Protein AF-I0I9H9-F1 (afdb_monomer_lite)

Radius of gyration: 14.11 Å; chains: 1; bounding box: 30×22×40 Å

Organism: Caldilinea aerophila (strain DSM 14535 / JCM 11387 / NBRC 104270 / STL-6-O1) (NCBI:txid926550)

pLDDT: mean 91.15, std 8.76, range [44.66, 97.75]

Secondary structure (DSSP, 8-state):
-HHHHHHHHHHHHHHHHHHHHHHHHHHHTT-PPP----SS-HHHHHHHHHHHHHHT-S-HHHHIIIIIHHHSTTT-TT---HHHHHHHSS--

Structure (mmCIF, N/CA/C/O backbone):
data_AF-I0I9H9-F1
#
_entry.id   AF-I0I9H9-F1
#
loop_
_atom_site.group_PDB
_atom_site.id
_atom_site.type_symbol
_atom_site.label_atom_id
_atom_site.label_alt_id
_atom_site.label_comp_id
_atom_site.label_asym_id
_atom_site.label_entity_id
_atom_site.label_seq_id
_atom_site.pdbx_PDB_ins_code
_atom_site.Cartn_x
_atom_site.Cartn_y
_atom_site.Cartn_z
_atom_site.occupancy
_atom_site.B_iso_or_equiv
_atom_site.auth_seq_id
_atom_site.auth_comp_id
_atom_site.auth_asym_id
_atom_site.auth_atom_id
_atom_site.pdbx_PDB_model_num
ATOM 1 N N . MET A 1 1 ? -2.463 -6.633 -15.732 1.00 56.16 1 MET A N 1
ATOM 2 C CA . MET A 1 1 ? -3.535 -5.825 -15.113 1.00 56.16 1 MET A CA 1
ATOM 3 C C . MET A 1 1 ? -4.551 -6.726 -14.421 1.00 56.16 1 MET A C 1
ATOM 5 O O . MET A 1 1 ? -4.813 -6.504 -13.248 1.00 56.16 1 MET A O 1
ATOM 9 N N . ASP A 1 2 ? -5.001 -7.805 -15.072 1.00 67.38 2 ASP A N 1
ATOM 10 C CA . ASP A 1 2 ? -6.006 -8.727 -14.508 1.00 67.38 2 ASP A CA 1
ATOM 11 C C . ASP A 1 2 ? -5.594 -9.405 -13.189 1.00 67.38 2 ASP A C 1
ATOM 13 O O . ASP A 1 2 ? -6.431 -9.598 -12.312 1.00 67.38 2 ASP A O 1
ATOM 17 N N . SER A 1 3 ? -4.303 -9.712 -13.004 1.00 87.31 3 SER A N 1
ATOM 18 C CA . SER A 1 3 ? -3.811 -10.338 -11.763 1.00 87.31 3 SER A CA 1
ATOM 19 C C . SER A 1 3 ? -3.849 -9.393 -10.557 1.00 87.31 3 SER A C 1
ATOM 21 O O . SER A 1 3 ? -4.291 -9.792 -9.484 1.00 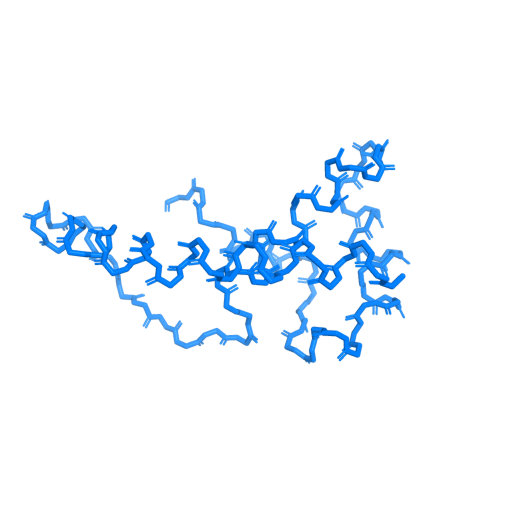87.31 3 SER A O 1
ATOM 23 N N . LEU A 1 4 ? -3.426 -8.134 -10.731 1.00 92.06 4 LEU A N 1
ATOM 24 C CA . LEU A 1 4 ? -3.388 -7.146 -9.647 1.00 92.06 4 LEU A CA 1
ATOM 25 C C . LEU A 1 4 ? -4.800 -6.738 -9.221 1.00 92.06 4 LEU A C 1
ATOM 27 O O . LEU A 1 4 ? -5.080 -6.656 -8.031 1.00 92.06 4 LEU A O 1
ATOM 31 N N . LEU A 1 5 ? -5.695 -6.516 -10.190 1.00 93.75 5 LEU A N 1
ATOM 32 C CA . LEU A 1 5 ? -7.088 -6.176 -9.907 1.00 93.75 5 LEU A CA 1
ATOM 33 C C . LEU A 1 5 ? -7.779 -7.304 -9.136 1.00 93.75 5 LEU A C 1
ATOM 35 O O . LEU A 1 5 ? -8.444 -7.047 -8.138 1.00 93.75 5 LEU A O 1
ATOM 39 N N . LYS A 1 6 ? -7.583 -8.556 -9.568 1.00 94.88 6 LYS A N 1
ATOM 40 C CA . LYS A 1 6 ? -8.144 -9.720 -8.880 1.00 94.88 6 LYS A CA 1
ATOM 41 C C . LYS A 1 6 ? -7.602 -9.852 -7.457 1.00 94.88 6 LYS A C 1
ATOM 43 O O . LYS A 1 6 ? -8.390 -9.997 -6.530 1.00 94.88 6 LYS A O 1
ATOM 48 N N . LEU A 1 7 ? -6.283 -9.717 -7.288 1.00 95.75 7 LEU A N 1
ATOM 49 C CA . LEU A 1 7 ? -5.652 -9.688 -5.970 1.00 95.75 7 LEU A CA 1
ATOM 50 C C . LEU A 1 7 ? -6.258 -8.587 -5.091 1.00 95.75 7 LEU A C 1
ATOM 52 O O . LEU A 1 7 ? -6.596 -8.847 -3.941 1.00 95.75 7 LEU A O 1
ATOM 56 N N . PHE A 1 8 ? -6.427 -7.376 -5.627 1.00 96.38 8 PHE A N 1
ATOM 57 C CA . PHE A 1 8 ? -7.025 -6.271 -4.888 1.00 96.38 8 PHE A CA 1
ATOM 58 C C . PHE A 1 8 ? -8.462 -6.582 -4.460 1.00 96.38 8 PHE A C 1
ATOM 60 O O . PHE A 1 8 ? -8.797 -6.347 -3.305 1.00 96.38 8 PHE A O 1
ATOM 67 N N . CYS A 1 9 ? -9.297 -7.140 -5.344 1.00 96.12 9 CYS A N 1
ATOM 68 C CA . CYS A 1 9 ? -10.661 -7.543 -4.995 1.00 96.12 9 CYS A CA 1
ATOM 69 C C . CYS A 1 9 ? -10.678 -8.550 -3.838 1.00 96.12 9 CYS A C 1
ATOM 71 O O . CYS A 1 9 ? -11.377 -8.324 -2.850 1.00 96.12 9 CYS A O 1
ATOM 73 N N . ASP A 1 10 ? -9.862 -9.604 -3.920 1.00 96.75 10 ASP A N 1
ATOM 74 C CA . ASP A 1 10 ? -9.779 -10.634 -2.879 1.00 96.75 10 ASP A CA 1
ATOM 75 C C . ASP A 1 10 ? -9.310 -10.037 -1.533 1.00 96.75 10 ASP A C 1
ATOM 77 O O . ASP A 1 10 ? -9.863 -10.332 -0.469 1.00 96.75 10 ASP A O 1
ATOM 81 N N . VAL A 1 11 ? -8.306 -9.154 -1.570 1.00 97.06 11 VAL A N 1
ATOM 82 C CA . VAL A 1 11 ? -7.758 -8.475 -0.384 1.00 97.06 11 VAL A CA 1
ATOM 83 C C . VAL A 1 11 ? -8.752 -7.477 0.209 1.00 97.06 11 VAL A C 1
ATOM 85 O O . VAL A 1 11 ? -8.864 -7.372 1.433 1.00 97.06 11 VAL A O 1
ATOM 88 N N . ASP A 1 12 ? -9.466 -6.727 -0.625 1.00 97.19 12 ASP A N 1
ATOM 89 C CA . ASP A 1 12 ? -10.444 -5.739 -0.182 1.00 97.19 12 ASP A CA 1
ATOM 90 C C . ASP A 1 12 ? -11.655 -6.411 0.473 1.00 97.19 12 ASP A C 1
ATOM 92 O O . ASP A 1 12 ? -12.070 -6.003 1.560 1.00 97.19 12 ASP A O 1
ATOM 96 N N . ASP A 1 13 ? -12.159 -7.502 -0.107 1.00 97.75 13 ASP A N 1
ATOM 97 C CA . ASP A 1 13 ? -13.236 -8.296 0.488 1.00 97.75 13 ASP A CA 1
ATOM 98 C C . ASP A 1 13 ? -12.809 -8.941 1.812 1.00 97.75 13 ASP A C 1
ATOM 100 O O . ASP A 1 13 ? -13.555 -8.884 2.797 1.00 97.75 13 ASP A O 1
ATOM 104 N N . PHE A 1 14 ? -11.572 -9.442 1.900 1.00 96.62 14 PHE A N 1
ATOM 105 C CA . PHE A 1 14 ? -10.995 -9.870 3.174 1.00 96.62 14 PHE A CA 1
ATOM 106 C C . PHE A 1 14 ? -10.957 -8.722 4.198 1.00 96.62 14 PHE A C 1
ATOM 108 O O . PHE A 1 14 ? -11.397 -8.891 5.338 1.00 96.62 14 PHE A O 1
ATOM 115 N N . CYS A 1 15 ? -10.471 -7.540 3.808 1.00 95.56 15 CYS A N 1
ATOM 116 C CA . CYS A 1 15 ? -10.353 -6.385 4.700 1.00 95.56 15 CYS A CA 1
ATOM 117 C C . CYS A 1 15 ? -11.714 -5.901 5.215 1.00 95.56 15 CYS A C 1
ATOM 119 O O . CYS A 1 15 ? -11.821 -5.562 6.397 1.00 95.56 15 CYS A O 1
ATOM 121 N N . LYS A 1 16 ? -12.757 -5.904 4.376 1.00 96.25 16 LYS A N 1
ATOM 122 C CA . LYS A 1 16 ? -14.131 -5.546 4.774 1.00 96.25 16 LYS A CA 1
ATOM 123 C C . LYS A 1 16 ? -14.651 -6.422 5.914 1.00 96.25 16 LYS A C 1
ATOM 125 O O . LYS A 1 16 ? -15.341 -5.916 6.796 1.00 96.25 16 LYS A O 1
ATOM 130 N N . VAL A 1 17 ? -14.307 -7.710 5.917 1.00 97.12 17 VAL A N 1
ATOM 131 C CA . VAL A 1 17 ? -14.723 -8.656 6.965 1.00 97.12 17 VAL A CA 1
ATOM 132 C C . VAL A 1 17 ? -13.792 -8.595 8.179 1.00 97.12 17 VAL A C 1
ATOM 134 O O . VAL A 1 17 ? -14.250 -8.570 9.322 1.00 97.12 17 VAL A O 1
ATOM 137 N N . PHE A 1 18 ? -12.478 -8.551 7.955 1.00 95.31 18 PHE A N 1
ATOM 138 C CA . PHE A 1 18 ? -11.480 -8.671 9.016 1.00 95.31 18 PHE A CA 1
ATOM 139 C C . PHE A 1 18 ? -11.292 -7.384 9.830 1.00 95.31 18 PHE A C 1
ATOM 141 O O . PHE A 1 18 ? -11.215 -7.442 11.061 1.00 95.31 18 PHE A O 1
ATOM 148 N N . LEU A 1 19 ? -11.222 -6.215 9.179 1.00 93.62 19 LEU A N 1
ATOM 149 C CA . LEU A 1 19 ? -10.879 -4.955 9.851 1.00 93.62 19 LEU A CA 1
ATOM 150 C C . LEU A 1 19 ? -11.862 -4.561 10.962 1.00 93.62 19 LEU A C 1
ATOM 152 O O . LEU A 1 19 ? -11.374 -4.178 12.026 1.00 93.62 19 LEU A O 1
ATOM 156 N N . PRO A 1 20 ? -13.198 -4.669 10.798 1.00 93.94 20 PRO A N 1
ATOM 157 C CA . PRO A 1 20 ? -14.132 -4.339 11.875 1.00 93.94 20 PRO A CA 1
ATOM 158 C C . PRO A 1 20 ? -13.934 -5.225 13.110 1.00 93.94 20 PRO A C 1
ATOM 160 O O . PRO A 1 20 ? -13.920 -4.731 14.239 1.00 93.94 20 PRO A O 1
ATOM 163 N N . VAL A 1 21 ? -13.715 -6.529 12.901 1.00 95.25 21 VAL A N 1
ATOM 164 C CA . VAL A 1 21 ? -13.469 -7.495 13.982 1.00 95.25 21 VAL A CA 1
ATOM 165 C C . VAL A 1 21 ? -12.152 -7.183 14.688 1.00 95.25 21 VAL A C 1
ATOM 167 O O . VAL A 1 21 ? -12.091 -7.160 15.918 1.00 95.25 21 VAL A O 1
ATOM 170 N N . TRP A 1 22 ? -11.097 -6.906 13.922 1.00 91.81 22 TRP A N 1
ATOM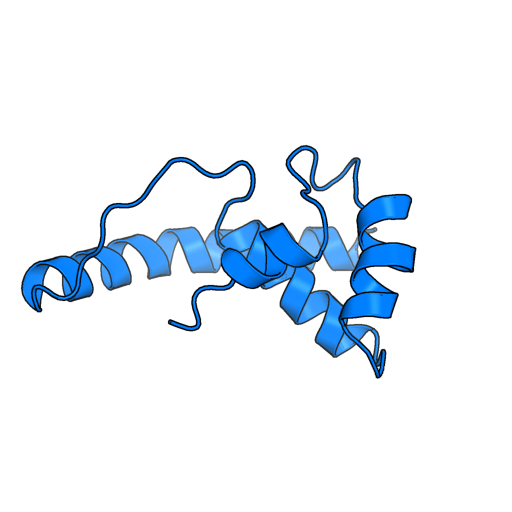 171 C CA . TRP A 1 22 ? -9.791 -6.543 14.462 1.00 91.81 22 TRP A CA 1
ATOM 172 C C . TRP A 1 22 ? -9.840 -5.243 15.271 1.00 91.81 22 TRP A C 1
ATOM 174 O O . TRP A 1 22 ? -9.342 -5.190 16.394 1.00 91.81 22 TRP A O 1
ATOM 184 N N . GLN A 1 23 ? -10.500 -4.210 14.747 1.00 91.19 23 GLN A N 1
ATOM 185 C CA . GLN A 1 23 ? -10.682 -2.937 15.444 1.00 91.19 23 GLN A CA 1
ATOM 186 C C . GLN A 1 23 ? -11.475 -3.106 16.741 1.00 91.19 23 GLN A C 1
ATOM 188 O O . GLN A 1 23 ? -11.086 -2.544 17.762 1.00 91.19 23 GLN A O 1
ATOM 193 N N . ASN A 1 24 ? -12.539 -3.915 16.736 1.00 92.75 24 ASN A N 1
ATOM 194 C CA . ASN A 1 24 ? -13.300 -4.210 17.947 1.00 92.75 24 ASN A CA 1
ATOM 195 C C . ASN A 1 24 ? -12.425 -4.888 19.014 1.00 92.75 24 ASN A C 1
ATOM 197 O O . ASN A 1 24 ? -12.413 -4.449 20.160 1.00 92.75 24 ASN A O 1
ATOM 201 N N . ARG A 1 25 ? -11.602 -5.871 18.625 1.00 92.88 25 ARG A N 1
ATOM 202 C CA . ARG A 1 25 ? -10.646 -6.511 19.545 1.00 92.88 25 ARG A CA 1
ATOM 203 C C . ARG A 1 25 ? -9.641 -5.517 20.129 1.00 92.88 25 ARG A C 1
ATOM 205 O O . ARG A 1 25 ? -9.371 -5.577 21.325 1.00 92.88 25 ARG A O 1
ATOM 212 N N . LEU A 1 26 ? -9.109 -4.603 19.313 1.00 90.44 26 LEU A N 1
ATOM 213 C CA . LEU A 1 26 ? -8.182 -3.557 19.769 1.00 90.44 26 LEU A CA 1
ATOM 214 C C . LEU A 1 26 ? -8.843 -2.551 20.720 1.00 90.44 26 LEU A C 1
ATOM 216 O O . LEU A 1 26 ? -8.192 -2.070 21.647 1.00 90.44 26 LEU A O 1
ATOM 220 N N . LEU A 1 27 ? -10.121 -2.229 20.500 1.00 90.25 27 LEU A N 1
ATOM 221 C CA . LEU A 1 27 ? -10.906 -1.403 21.419 1.00 90.25 27 LEU A CA 1
ATOM 222 C C . LEU A 1 27 ? -11.061 -2.099 22.770 1.00 90.25 27 LEU A C 1
ATOM 224 O O . LEU A 1 27 ? -10.788 -1.492 23.801 1.00 90.25 27 LEU A O 1
ATOM 228 N N . THR A 1 28 ? -11.450 -3.375 22.765 1.00 92.00 28 THR A N 1
ATOM 229 C CA . THR A 1 28 ? -11.656 -4.153 23.993 1.00 92.00 28 THR A CA 1
ATOM 230 C C . THR A 1 28 ? -10.364 -4.363 24.779 1.00 92.00 28 THR A C 1
ATOM 232 O O . THR A 1 28 ? -10.389 -4.322 26.005 1.00 92.00 28 THR A O 1
ATOM 235 N N . SER A 1 29 ? -9.227 -4.561 24.107 1.00 91.94 29 SER A N 1
ATOM 236 C CA . SER A 1 29 ? -7.932 -4.740 24.778 1.00 91.94 29 SER A CA 1
ATOM 237 C C . SER A 1 29 ? -7.294 -3.433 25.262 1.00 91.94 29 SER A C 1
ATOM 239 O O . SER A 1 29 ? -6.268 -3.476 25.938 1.00 91.94 29 SER A O 1
ATOM 241 N N . GLY A 1 30 ? -7.850 -2.273 24.894 1.00 89.00 30 GLY A N 1
ATOM 242 C CA . GLY A 1 30 ? -7.253 -0.963 25.169 1.00 89.00 30 GLY A CA 1
ATOM 243 C C . GLY A 1 30 ? -6.007 -0.649 24.330 1.00 89.00 30 GLY A C 1
ATOM 244 O O . GLY A 1 30 ? -5.392 0.397 24.523 1.00 89.00 30 GLY A O 1
ATOM 245 N N . ALA A 1 31 ? -5.637 -1.513 23.379 1.00 88.56 31 ALA A N 1
ATOM 246 C CA . ALA A 1 31 ? -4.487 -1.314 22.497 1.00 88.56 31 ALA A CA 1
ATOM 247 C C . ALA A 1 31 ? -4.798 -0.411 21.287 1.00 88.56 31 ALA A C 1
ATOM 249 O O . ALA A 1 31 ? -3.923 -0.159 20.454 1.00 88.56 31 ALA A O 1
ATOM 250 N N . MET A 1 32 ? -6.040 0.066 21.145 1.00 84.06 32 MET A N 1
ATOM 251 C CA . MET A 1 32 ? -6.417 0.905 20.014 1.00 84.06 32 MET A CA 1
ATOM 252 C C . MET A 1 32 ? -5.703 2.260 20.040 1.00 84.06 32 MET A C 1
ATOM 254 O O . MET A 1 32 ? -5.857 3.071 20.950 1.00 84.06 32 MET A O 1
ATOM 258 N N . GLN A 1 33 ? -4.987 2.543 18.955 1.00 82.31 33 GLN A N 1
ATOM 259 C CA . GLN A 1 33 ? -4.406 3.852 18.686 1.00 82.31 33 GLN A CA 1
ATOM 260 C C . GLN A 1 33 ? -5.306 4.684 17.767 1.00 82.31 33 GLN A C 1
ATOM 262 O O . GLN A 1 33 ? -6.087 4.156 16.965 1.00 82.31 33 GLN A O 1
ATOM 267 N N . ARG A 1 34 ? -5.153 6.012 17.841 1.00 82.62 34 ARG A N 1
ATOM 268 C CA . ARG A 1 34 ? -5.875 6.965 16.988 1.00 82.62 34 ARG A CA 1
ATOM 269 C C . ARG A 1 34 ? -5.623 6.674 15.506 1.00 82.62 34 ARG A C 1
ATOM 271 O O . ARG A 1 34 ? -4.520 6.877 15.002 1.00 82.62 34 ARG A O 1
ATOM 278 N N . GLN A 1 35 ? -6.685 6.321 14.787 1.00 80.75 35 GLN A N 1
ATOM 279 C CA . GLN A 1 35 ? -6.651 6.145 13.337 1.00 80.75 35 GLN A CA 1
ATOM 280 C C . GLN A 1 35 ? -6.790 7.508 12.646 1.00 80.75 35 GLN A C 1
ATOM 282 O O . GLN A 1 35 ? -7.843 8.144 12.691 1.00 80.75 35 GLN A O 1
ATOM 287 N N . ARG A 1 36 ? -5.707 8.004 12.037 1.00 82.31 36 ARG A N 1
ATOM 288 C CA . ARG A 1 36 ? -5.759 9.195 11.171 1.00 82.31 36 ARG A CA 1
ATOM 289 C C . ARG A 1 36 ? -6.144 8.777 9.758 1.00 82.31 36 ARG A C 1
ATOM 291 O O . ARG A 1 36 ? -5.671 7.748 9.285 1.00 82.31 36 ARG A O 1
ATOM 298 N N . LYS A 1 37 ? -6.935 9.605 9.069 1.00 83.81 37 LYS A N 1
ATOM 299 C CA . LYS A 1 37 ? -7.232 9.405 7.646 1.00 83.81 37 LYS A CA 1
ATOM 300 C C . LYS A 1 37 ? -5.916 9.422 6.859 1.00 83.81 37 LYS A C 1
ATOM 302 O O . LYS A 1 37 ? -5.168 10.397 6.929 1.00 83.81 37 LYS A O 1
ATOM 307 N N . ARG A 1 38 ? -5.627 8.324 6.166 1.00 88.69 38 ARG A N 1
ATOM 308 C CA . ARG A 1 38 ? -4.472 8.161 5.273 1.00 88.69 38 ARG A CA 1
ATOM 309 C C . ARG A 1 38 ? -4.950 8.252 3.826 1.00 88.69 38 ARG A C 1
ATOM 311 O O . ARG A 1 38 ? -6.145 8.119 3.568 1.00 88.69 38 ARG A O 1
ATOM 318 N N . SER A 1 39 ? -4.028 8.512 2.903 1.00 92.19 39 SER A N 1
ATOM 319 C CA . SER A 1 39 ? -4.333 8.507 1.466 1.00 92.19 39 SER A CA 1
ATOM 320 C C . SER A 1 39 ? -4.401 7.096 0.882 1.00 92.19 39 SER A C 1
ATOM 322 O O . SER A 1 39 ? -4.977 6.936 -0.183 1.00 92.19 39 SER A O 1
ATOM 324 N N . LEU A 1 40 ? -3.843 6.106 1.588 1.00 94.00 40 LEU A N 1
ATOM 325 C CA . LEU A 1 40 ? -3.968 4.685 1.282 1.00 94.00 40 LEU A CA 1
ATOM 326 C C . LEU A 1 40 ? -4.729 3.976 2.404 1.00 94.00 40 LEU A C 1
ATOM 328 O O . LEU A 1 40 ? -4.468 4.192 3.594 1.00 94.00 40 LEU A O 1
ATOM 332 N N . SER A 1 41 ? -5.657 3.125 2.003 1.00 93.31 41 SER A N 1
ATOM 333 C CA . SER A 1 41 ? -6.367 2.161 2.830 1.00 93.31 41 SER A CA 1
ATOM 334 C C . SER A 1 41 ? -5.477 0.966 3.193 1.00 93.31 41 SER A C 1
ATOM 336 O O . SER A 1 41 ? -4.383 0.774 2.657 1.00 93.31 41 SER A O 1
ATOM 338 N N . VAL A 1 42 ? -5.945 0.145 4.137 1.00 93.06 42 VAL A N 1
ATOM 339 C CA . VAL A 1 42 ? -5.218 -1.067 4.543 1.00 93.06 42 VAL A CA 1
ATOM 340 C C . VAL A 1 42 ? -5.191 -2.103 3.415 1.00 93.06 42 VAL A C 1
ATOM 342 O O . VAL A 1 42 ? -4.150 -2.726 3.222 1.00 93.06 42 VAL A O 1
ATOM 345 N N . SER A 1 43 ? -6.277 -2.249 2.645 1.00 95.50 43 SER A N 1
ATOM 346 C CA . SER A 1 43 ? -6.338 -3.181 1.511 1.00 95.50 43 SER A CA 1
ATOM 347 C C . SER A 1 43 ? -5.350 -2.801 0.407 1.00 95.50 43 SER A C 1
ATOM 349 O O . SER A 1 43 ? -4.638 -3.670 -0.094 1.00 95.50 43 SER A O 1
ATOM 351 N N . GLU A 1 44 ? -5.204 -1.511 0.090 1.00 95.50 44 GLU A N 1
ATOM 352 C CA . GLU A 1 44 ? -4.194 -1.035 -0.871 1.00 95.50 44 GLU A CA 1
ATOM 353 C C . GLU A 1 44 ? -2.762 -1.331 -0.398 1.00 95.50 44 GLU A C 1
ATOM 355 O O . GLU A 1 44 ? -1.945 -1.843 -1.164 1.00 95.50 44 GLU A O 1
ATOM 360 N N . ILE A 1 45 ? -2.454 -1.065 0.879 1.00 95.12 45 ILE A N 1
ATOM 361 C CA . ILE A 1 45 ? -1.130 -1.361 1.454 1.00 95.12 45 ILE A CA 1
ATOM 362 C C . ILE A 1 45 ? -0.846 -2.867 1.402 1.00 95.12 45 ILE A C 1
ATOM 364 O O . ILE A 1 45 ? 0.236 -3.265 0.972 1.00 95.12 45 ILE A O 1
ATOM 368 N N . MET A 1 46 ? -1.804 -3.704 1.813 1.00 95.56 46 MET A N 1
ATOM 369 C CA . MET A 1 46 ? -1.664 -5.163 1.767 1.00 95.56 46 MET A CA 1
ATOM 370 C C . MET A 1 46 ? -1.458 -5.667 0.339 1.00 95.56 46 MET A C 1
ATOM 372 O O . MET A 1 46 ? -0.575 -6.488 0.113 1.00 95.56 46 MET A O 1
ATOM 376 N N . THR A 1 47 ? -2.212 -5.137 -0.624 1.00 96.56 47 THR A N 1
ATOM 377 C CA . THR A 1 47 ? -2.099 -5.518 -2.037 1.00 96.56 47 THR A CA 1
ATOM 378 C C . THR A 1 47 ? -0.697 -5.245 -2.571 1.00 96.56 47 THR A C 1
ATOM 380 O O . THR A 1 47 ? -0.082 -6.142 -3.136 1.00 96.56 47 THR A O 1
ATOM 383 N N . ILE A 1 48 ? -0.140 -4.053 -2.322 1.00 96.00 48 ILE A N 1
ATOM 384 C CA . ILE A 1 48 ? 1.222 -3.696 -2.758 1.00 96.00 48 ILE A CA 1
ATOM 385 C C . ILE A 1 48 ? 2.279 -4.623 -2.138 1.00 96.00 48 ILE A C 1
ATOM 387 O O . ILE A 1 48 ? 3.252 -4.977 -2.805 1.00 96.00 48 ILE A O 1
ATOM 391 N N . LEU A 1 49 ? 2.105 -5.004 -0.868 1.00 95.56 49 LEU A N 1
ATOM 392 C CA . LEU A 1 49 ? 3.014 -5.917 -0.170 1.00 95.56 49 LEU A CA 1
ATOM 393 C C . LEU A 1 49 ? 2.926 -7.348 -0.709 1.00 95.56 49 LEU A C 1
ATOM 395 O O . LEU A 1 49 ? 3.953 -7.998 -0.882 1.00 95.56 49 LEU A O 1
ATOM 399 N N . ILE A 1 50 ? 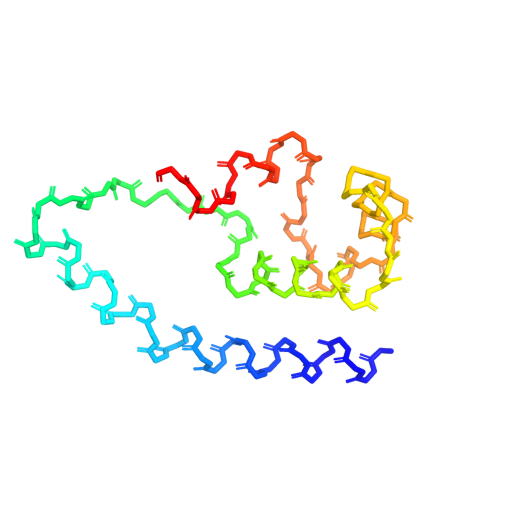1.721 -7.843 -0.986 1.00 95.12 50 ILE A N 1
ATOM 400 C CA . ILE A 1 50 ? 1.531 -9.184 -1.547 1.00 95.12 50 ILE A CA 1
ATOM 401 C C . ILE A 1 50 ? 2.067 -9.238 -2.981 1.00 95.12 50 ILE A C 1
ATOM 403 O O . ILE A 1 50 ? 2.784 -10.178 -3.317 1.00 95.12 50 ILE A O 1
ATOM 407 N N . ASP A 1 51 ? 1.790 -8.218 -3.793 1.00 95.25 51 ASP A N 1
ATOM 408 C CA . ASP A 1 51 ? 2.300 -8.117 -5.163 1.00 95.25 51 ASP A CA 1
ATOM 409 C C . ASP A 1 51 ? 3.837 -8.082 -5.188 1.00 95.25 51 ASP A C 1
ATOM 411 O O . ASP A 1 51 ? 4.453 -8.805 -5.962 1.00 95.25 51 ASP A O 1
ATOM 415 N N . PHE A 1 52 ? 4.477 -7.377 -4.244 1.00 95.06 52 PHE A N 1
ATOM 416 C CA . PHE A 1 52 ? 5.934 -7.440 -4.063 1.00 95.06 52 PHE A CA 1
ATOM 417 C C . PHE A 1 52 ? 6.440 -8.864 -3.795 1.00 95.06 52 PHE A C 1
ATOM 419 O O . PHE A 1 52 ? 7.438 -9.299 -4.366 1.00 95.06 52 PHE A O 1
ATOM 426 N N . HIS A 1 53 ? 5.767 -9.606 -2.913 1.00 92.12 53 HIS A N 1
ATOM 427 C CA . HIS A 1 53 ? 6.156 -10.986 -2.631 1.00 92.12 53 HIS A CA 1
ATOM 428 C C . HIS A 1 53 ? 5.999 -11.894 -3.859 1.00 92.12 53 HIS A C 1
ATOM 430 O O . HIS A 1 53 ? 6.787 -12.826 -4.023 1.00 92.12 53 HIS A O 1
ATOM 436 N N . GLN A 1 54 ? 5.024 -11.610 -4.726 1.00 91.69 54 GLN A N 1
ATOM 437 C CA . GLN A 1 54 ? 4.802 -12.328 -5.983 1.00 91.69 54 GLN A CA 1
ATOM 438 C C . GLN A 1 54 ? 5.753 -11.886 -7.106 1.00 91.69 54 GLN A C 1
ATOM 440 O O . GLN A 1 54 ? 6.067 -12.693 -7.977 1.00 91.69 54 GLN A O 1
ATOM 445 N N . SER A 1 55 ? 6.252 -10.645 -7.088 1.00 88.38 55 SER A N 1
ATOM 446 C CA . SER A 1 55 ? 7.170 -10.130 -8.115 1.00 88.38 55 SER A CA 1
ATOM 447 C C . SER A 1 55 ? 8.562 -10.767 -8.055 1.00 88.38 55 SER A C 1
ATOM 449 O O . SER A 1 55 ? 9.340 -10.637 -8.999 1.00 88.38 55 SER A O 1
ATOM 451 N N . HIS A 1 56 ? 8.880 -11.471 -6.960 1.00 86.69 56 HIS A N 1
ATOM 452 C CA . HIS A 1 56 ? 10.198 -12.045 -6.674 1.00 86.69 56 HIS A CA 1
ATOM 453 C C . HIS A 1 56 ? 11.335 -11.006 -6.619 1.00 86.69 56 HIS A C 1
ATOM 455 O O . HIS A 1 56 ? 12.518 -11.359 -6.700 1.00 86.69 56 HIS A O 1
ATOM 461 N N . ASP A 1 57 ? 11.005 -9.725 -6.435 1.00 87.50 57 ASP A N 1
ATOM 462 C CA . ASP A 1 57 ? 12.003 -8.682 -6.240 1.00 87.50 57 ASP A CA 1
ATOM 463 C C . ASP A 1 57 ? 12.722 -8.843 -4.899 1.00 87.50 57 ASP A C 1
ATOM 465 O O . ASP A 1 57 ? 12.130 -9.077 -3.847 1.00 87.50 57 ASP A O 1
ATOM 469 N N . ARG A 1 58 ? 14.043 -8.648 -4.908 1.00 90.69 58 ARG A N 1
ATOM 470 C CA . ARG A 1 58 ? 14.862 -8.814 -3.693 1.00 90.69 58 ARG A CA 1
ATOM 471 C C . ARG A 1 58 ? 14.740 -7.644 -2.722 1.00 90.69 58 ARG A C 1
ATOM 473 O O . ARG A 1 58 ? 14.971 -7.798 -1.526 1.00 90.69 58 ARG A O 1
ATOM 480 N N . HIS A 1 59 ? 14.444 -6.453 -3.239 1.00 94.56 59 HIS A N 1
ATOM 481 C CA . HIS A 1 59 ? 14.503 -5.212 -2.476 1.00 94.56 59 HIS A CA 1
ATOM 482 C C . HIS A 1 59 ? 13.208 -4.423 -2.620 1.00 94.56 59 HIS A C 1
ATOM 484 O O . HIS A 1 59 ? 12.960 -3.805 -3.654 1.00 94.56 59 HIS A O 1
ATOM 490 N N . PHE A 1 60 ? 12.440 -4.355 -1.530 1.00 95.12 60 PHE A N 1
ATOM 491 C CA . PHE A 1 60 ? 11.160 -3.646 -1.507 1.00 95.12 60 PHE A CA 1
ATOM 492 C C . PHE A 1 60 ? 11.285 -2.177 -1.925 1.00 95.12 60 PHE A C 1
ATOM 494 O O . PHE A 1 60 ? 10.442 -1.655 -2.645 1.00 95.12 60 PHE A O 1
ATOM 501 N N . LYS A 1 61 ? 12.375 -1.505 -1.531 1.00 95.50 61 LYS A N 1
ATOM 502 C CA . LYS A 1 61 ? 12.622 -0.107 -1.908 1.00 95.50 61 LYS A CA 1
ATOM 503 C C . LYS A 1 61 ? 12.739 0.083 -3.422 1.00 95.50 61 LYS A C 1
ATOM 505 O O . LYS A 1 61 ? 12.194 1.054 -3.941 1.00 95.50 61 LYS A O 1
ATOM 510 N N . ALA A 1 62 ? 13.446 -0.818 -4.105 1.00 95.38 62 ALA A N 1
ATOM 511 C CA . ALA A 1 62 ? 13.616 -0.757 -5.554 1.00 95.38 62 ALA A CA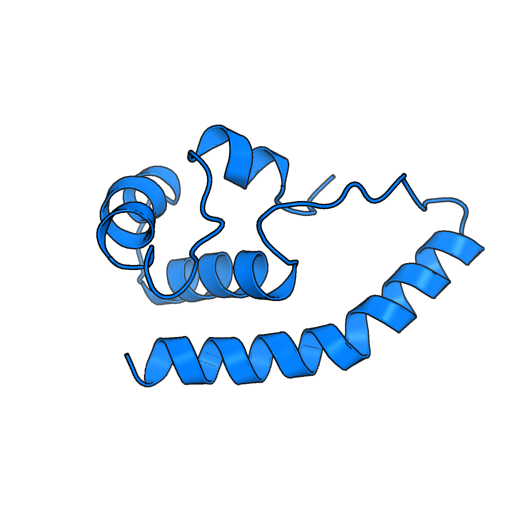 1
ATOM 512 C C . ALA A 1 62 ? 12.288 -1.055 -6.256 1.00 95.38 62 ALA A C 1
ATOM 514 O O . ALA A 1 62 ? 11.848 -0.248 -7.067 1.00 95.38 62 ALA A O 1
ATOM 515 N N . TYR A 1 63 ? 11.600 -2.126 -5.850 1.00 96.56 63 TYR A N 1
ATOM 516 C CA . TYR A 1 63 ? 10.256 -2.451 -6.331 1.00 96.56 63 TYR A CA 1
ATOM 517 C C . TYR A 1 63 ? 9.288 -1.266 -6.181 1.00 96.56 63 TYR A C 1
ATOM 519 O O . TYR A 1 63 ? 8.642 -0.845 -7.137 1.00 96.56 63 TYR A O 1
ATOM 527 N N . TYR A 1 64 ? 9.232 -0.641 -5.005 1.00 96.88 64 TYR A N 1
ATOM 528 C CA . TYR A 1 64 ? 8.307 0.463 -4.769 1.00 96.88 64 TYR A CA 1
ATOM 529 C C . TYR A 1 64 ? 8.633 1.696 -5.629 1.00 96.88 64 TYR A C 1
ATOM 531 O O . TYR A 1 64 ? 7.738 2.311 -6.209 1.00 96.88 64 TYR A O 1
ATOM 539 N N . ALA A 1 65 ? 9.913 2.070 -5.726 1.00 95.75 65 ALA A N 1
ATOM 540 C CA . ALA A 1 65 ? 10.333 3.256 -6.471 1.00 95.75 65 ALA A CA 1
ATOM 541 C C . ALA A 1 65 ? 10.225 3.079 -7.992 1.00 95.75 65 ALA A C 1
ATOM 543 O O . ALA A 1 65 ? 9.795 3.997 -8.693 1.00 95.75 65 ALA A O 1
ATOM 544 N N . GLU A 1 66 ? 10.611 1.908 -8.491 1.00 94.12 66 GLU A N 1
ATOM 545 C CA . GLU A 1 66 ? 10.734 1.639 -9.920 1.00 94.12 66 GLU A CA 1
ATOM 546 C C . GLU A 1 66 ? 9.459 1.042 -10.514 1.00 94.12 66 GLU A C 1
ATOM 548 O O . GLU A 1 66 ? 9.141 1.343 -11.659 1.00 94.12 66 GLU A O 1
ATOM 553 N N . HIS A 1 67 ? 8.696 0.261 -9.744 1.00 94.12 67 HIS A N 1
ATOM 554 C CA . HIS A 1 67 ? 7.459 -0.355 -10.213 1.00 94.12 67 HIS A CA 1
ATOM 555 C C . HIS A 1 67 ? 6.217 0.405 -9.736 1.00 94.12 67 HIS A C 1
ATOM 557 O O . HIS A 1 67 ? 5.496 1.000 -10.539 1.00 94.12 67 HIS A O 1
ATOM 563 N N . VAL A 1 68 ? 5.987 0.454 -8.421 1.00 96.12 68 VAL A N 1
ATOM 564 C CA . VAL A 1 68 ? 4.728 0.962 -7.845 1.00 96.12 68 VAL A CA 1
ATOM 565 C C . VAL A 1 68 ? 4.510 2.439 -8.179 1.00 96.12 68 VAL A C 1
ATOM 567 O O . VAL A 1 68 ? 3.475 2.808 -8.735 1.00 96.12 68 VAL A O 1
ATOM 570 N N . LEU A 1 69 ? 5.499 3.296 -7.905 1.00 95.44 69 LEU A N 1
ATOM 571 C CA . LEU A 1 69 ? 5.371 4.739 -8.136 1.00 95.44 69 LEU A CA 1
ATOM 572 C C . LEU A 1 69 ? 5.271 5.121 -9.619 1.00 95.44 69 LEU A C 1
ATOM 574 O O . LEU A 1 69 ? 4.667 6.152 -9.933 1.00 95.44 69 LEU A O 1
ATOM 578 N N . LYS A 1 70 ? 5.864 4.326 -10.518 1.00 94.50 70 LYS A N 1
ATOM 579 C CA . LYS A 1 70 ? 5.902 4.616 -11.959 1.00 94.50 70 LYS A CA 1
ATOM 580 C C . LYS A 1 70 ? 4.701 4.043 -12.703 1.00 94.50 70 LYS A C 1
ATOM 582 O O . LYS A 1 70 ? 4.178 4.708 -13.593 1.00 94.50 70 LYS A O 1
ATOM 587 N N . HIS A 1 71 ? 4.258 2.841 -12.340 1.00 94.38 71 HIS A N 1
ATOM 588 C CA . HIS A 1 71 ? 3.271 2.091 -13.117 1.00 94.38 71 HIS A CA 1
ATOM 589 C C . HIS A 1 71 ? 1.906 1.977 -12.435 1.00 94.38 71 HIS A C 1
ATOM 591 O O . HIS A 1 71 ? 0.896 1.951 -13.131 1.00 94.38 71 HIS A O 1
ATOM 597 N N . LEU A 1 72 ? 1.843 1.977 -11.100 1.00 94.62 72 LEU A N 1
ATOM 598 C CA . LEU A 1 72 ? 0.601 1.698 -10.361 1.00 94.62 72 LEU A CA 1
ATOM 599 C C . LEU A 1 72 ? -0.085 2.950 -9.805 1.00 94.62 72 LEU A C 1
ATOM 601 O O . LEU A 1 72 ? -1.062 2.861 -9.070 1.00 94.62 72 LEU A O 1
ATOM 605 N N . ARG A 1 73 ? 0.377 4.145 -10.179 1.00 92.94 73 ARG A N 1
ATOM 606 C CA . ARG A 1 73 ? -0.180 5.414 -9.686 1.00 92.94 73 ARG A CA 1
ATOM 607 C C . ARG A 1 73 ? -1.616 5.689 -10.130 1.00 92.94 73 ARG A C 1
ATOM 609 O O . ARG A 1 73 ? -2.312 6.462 -9.482 1.00 92.94 73 ARG A O 1
ATOM 616 N N . ARG A 1 74 ? -2.048 5.075 -11.233 1.00 92.69 74 ARG A N 1
ATOM 617 C CA . ARG A 1 74 ? -3.446 5.116 -11.683 1.00 92.69 74 ARG A CA 1
ATOM 618 C C . ARG A 1 74 ? -4.346 4.235 -10.825 1.00 92.69 74 ARG A C 1
ATOM 620 O O . ARG A 1 74 ? -5.431 4.675 -10.471 1.00 92.69 74 ARG A O 1
ATOM 627 N N . GLU A 1 75 ? -3.859 3.052 -10.467 1.00 93.06 75 GLU A N 1
ATOM 628 C CA . GLU A 1 75 ? -4.577 2.101 -9.612 1.00 93.06 75 GLU A CA 1
ATOM 629 C C . GLU A 1 75 ? -4.639 2.598 -8.161 1.00 93.06 75 GLU A C 1
ATOM 631 O O . GLU A 1 75 ? -5.652 2.452 -7.489 1.00 93.06 75 GLU A O 1
ATOM 636 N N . PHE A 1 76 ? -3.572 3.263 -7.706 1.00 94.25 76 PHE A N 1
ATOM 637 C CA . PHE A 1 76 ? -3.434 3.800 -6.355 1.00 94.25 76 PHE A CA 1
ATOM 638 C C . PHE A 1 76 ? -3.171 5.319 -6.405 1.00 94.25 76 PHE A C 1
ATOM 640 O O . PHE A 1 76 ? -2.029 5.776 -6.273 1.00 94.25 76 PHE A O 1
ATOM 647 N N . PRO A 1 77 ? -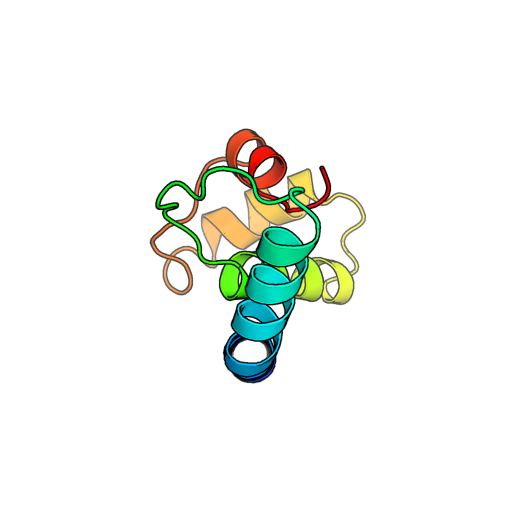4.206 6.159 -6.585 1.00 92.75 77 PRO A N 1
ATOM 648 C CA . PRO A 1 77 ? -4.029 7.608 -6.717 1.00 92.75 77 PRO A CA 1
ATOM 649 C C . PRO A 1 77 ? -3.471 8.269 -5.444 1.00 92.75 77 PRO A C 1
ATOM 651 O O . PRO A 1 77 ? -2.890 9.353 -5.508 1.00 92.75 77 PRO A O 1
ATOM 654 N N . GLY A 1 78 ? -3.612 7.613 -4.288 1.00 94.44 78 GLY A N 1
ATOM 655 C CA . GLY A 1 78 ? -3.128 8.076 -2.988 1.00 94.44 78 GLY A CA 1
ATOM 656 C C . GLY A 1 78 ? -1.679 7.712 -2.645 1.00 94.44 78 GLY A C 1
ATOM 657 O O . GLY A 1 78 ? -1.289 7.907 -1.489 1.00 94.44 78 GLY A O 1
ATOM 658 N N . LEU A 1 79 ? -0.887 7.171 -3.586 1.00 95.69 79 LEU A N 1
ATOM 659 C CA . LEU A 1 79 ? 0.499 6.758 -3.325 1.00 95.69 79 LEU A CA 1
ATOM 660 C C . LEU A 1 79 ? 1.349 7.883 -2.723 1.00 95.69 79 LEU A C 1
ATOM 662 O O . LEU A 1 79 ? 1.318 9.039 -3.146 1.00 95.69 79 LEU A O 1
ATOM 666 N N . VAL A 1 80 ? 2.178 7.499 -1.758 1.00 95.19 80 VAL A N 1
ATOM 667 C CA . VAL A 1 80 ? 3.136 8.371 -1.071 1.00 95.19 80 VAL A CA 1
ATOM 668 C C . VAL A 1 80 ? 4.568 7.934 -1.366 1.00 95.19 80 VAL A C 1
ATOM 670 O O . VAL A 1 80 ? 4.801 6.841 -1.876 1.00 95.19 80 VAL A O 1
ATOM 673 N N . GLY A 1 81 ? 5.557 8.765 -1.035 1.00 94.75 81 GLY A N 1
ATOM 674 C CA . GLY A 1 81 ? 6.962 8.362 -1.135 1.00 94.75 81 GLY A CA 1
ATOM 675 C C . GLY A 1 81 ? 7.285 7.142 -0.259 1.00 94.75 81 GLY A C 1
ATOM 676 O O . GLY A 1 81 ? 6.637 6.918 0.762 1.00 94.75 81 GLY A O 1
ATOM 677 N N . TYR A 1 82 ? 8.322 6.387 -0.635 1.00 95.19 82 TYR A N 1
ATOM 678 C CA . TYR A 1 82 ? 8.729 5.134 0.021 1.00 95.19 82 TYR A CA 1
ATOM 679 C C . TYR A 1 82 ? 8.787 5.222 1.553 1.00 95.19 82 TYR A C 1
ATOM 681 O O . TYR A 1 82 ? 8.169 4.417 2.242 1.00 95.19 82 TYR A O 1
ATOM 689 N N . THR A 1 83 ? 9.485 6.224 2.099 1.00 95.06 83 THR A N 1
ATOM 690 C CA . THR A 1 83 ? 9.636 6.384 3.555 1.00 95.06 83 THR A CA 1
ATOM 691 C C . THR A 1 83 ? 8.280 6.486 4.246 1.00 95.06 83 THR A C 1
ATOM 693 O O . THR A 1 83 ? 8.035 5.820 5.247 1.00 95.06 83 THR A O 1
ATOM 696 N N . ARG A 1 84 ? 7.365 7.267 3.661 1.00 94.12 84 ARG A N 1
ATOM 697 C CA . ARG A 1 84 ? 6.020 7.459 4.198 1.00 94.12 84 ARG A CA 1
ATOM 698 C C . ARG A 1 84 ? 5.167 6.201 4.080 1.00 94.12 84 ARG A C 1
ATOM 700 O O . ARG A 1 84 ? 4.372 5.934 4.973 1.00 94.12 84 ARG A O 1
ATOM 707 N N . PHE A 1 85 ? 5.340 5.430 3.008 1.00 95.12 85 PHE A N 1
ATOM 708 C CA . PHE A 1 85 ? 4.671 4.142 2.855 1.00 95.12 85 PHE A CA 1
ATOM 709 C C . PHE A 1 85 ? 5.097 3.168 3.961 1.00 95.12 85 PHE A C 1
ATOM 711 O O . PHE A 1 85 ? 4.243 2.589 4.624 1.00 95.12 85 PHE A O 1
ATOM 718 N N . VAL A 1 86 ? 6.404 3.045 4.224 1.00 93.62 86 VAL A N 1
ATOM 719 C CA . VAL A 1 86 ? 6.942 2.160 5.274 1.00 93.62 86 VAL A CA 1
ATOM 720 C C . VAL A 1 86 ? 6.436 2.551 6.666 1.00 93.62 86 VAL A C 1
ATOM 722 O O . VAL A 1 86 ? 6.077 1.675 7.446 1.00 93.62 86 VAL A O 1
ATOM 725 N N . GLU A 1 87 ? 6.325 3.850 6.968 1.00 91.38 87 GLU A N 1
ATOM 726 C CA . GLU A 1 87 ? 5.710 4.338 8.216 1.00 91.38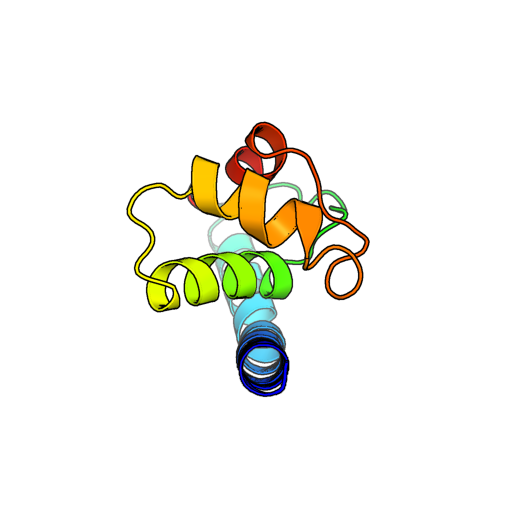 87 GLU A CA 1
ATOM 727 C C . GLU A 1 87 ? 4.244 3.909 8.387 1.00 91.38 87 GLU A C 1
ATOM 729 O O . GLU A 1 87 ? 3.728 3.891 9.505 1.00 91.38 87 GLU A O 1
ATOM 734 N N . TRP A 1 88 ? 3.541 3.621 7.290 1.00 90.38 88 TRP A N 1
ATOM 735 C CA . TRP A 1 88 ? 2.132 3.241 7.309 1.00 90.38 88 TRP A CA 1
ATOM 736 C C . TRP A 1 88 ? 1.902 1.737 7.362 1.00 90.38 88 TRP A C 1
ATOM 738 O O . TRP A 1 88 ? 0.777 1.338 7.676 1.00 90.38 88 TRP A O 1
ATOM 748 N N . ILE A 1 89 ? 2.928 0.919 7.116 1.00 87.94 89 ILE A N 1
ATOM 749 C CA . ILE A 1 89 ? 2.824 -0.532 7.257 1.00 87.94 89 ILE A CA 1
ATOM 750 C C . ILE A 1 89 ? 2.465 -0.846 8.723 1.00 87.94 89 ILE A C 1
ATOM 752 O O . ILE A 1 89 ? 3.196 -0.434 9.630 1.00 87.94 89 ILE A O 1
ATOM 756 N N . PRO A 1 90 ? 1.345 -1.546 8.986 1.00 68.19 90 PRO A N 1
ATOM 757 C CA . PRO A 1 90 ? 0.868 -1.838 10.337 1.00 68.19 90 PRO A CA 1
ATOM 758 C C . PRO A 1 90 ? 1.684 -2.969 11.000 1.00 68.19 90 PRO A C 1
ATOM 760 O O . PRO A 1 90 ? 1.160 -4.038 11.289 1.00 68.19 90 PRO A O 1
ATOM 763 N N . CYS A 1 91 ? 2.981 -2.735 11.224 1.00 58.75 91 CYS A N 1
ATOM 764 C CA . CYS A 1 91 ? 3.900 -3.643 11.927 1.00 58.75 91 CYS A CA 1
ATOM 765 C C . CYS A 1 91 ? 4.376 -3.097 13.288 1.00 58.75 91 CYS A C 1
ATOM 767 O O . CYS A 1 91 ? 5.322 -3.636 13.858 1.00 58.75 91 CYS A O 1
ATOM 769 N N . ARG A 1 92 ? 3.765 -2.022 13.799 1.00 44.66 92 ARG A N 1
ATOM 770 C CA . ARG A 1 92 ? 4.061 -1.447 15.119 1.00 44.66 92 ARG A CA 1
ATOM 771 C C . ARG A 1 92 ? 2.802 -1.259 15.941 1.00 44.66 92 ARG A C 1
ATOM 773 O O . ARG A 1 92 ? 1.764 -0.925 15.327 1.00 44.66 92 ARG A O 1
#

Foldseek 3Di:
DVVLVVLLVVLVVVCVPVVVVVQVVCVVVVVDDDDDDALDDPSRLVSLVVVVVVVPDPDSLCCCVVPCVPPVCVVRVRDDHPVVSVVPPPPD

Sequence (92 aa):
MDSLLKLFCDVDDFCKVFLPVWQNRLLTSGAMQRQRKRSLSVSEIMTILIDFHQSHDRHFKAYYAEHVLKHLRREFPGLVGYTRFVEWIPCR